Protein AF-A0A7V6MXG6-F1 (afdb_monomer)

Radius of gyration: 12.69 Å; Cα contacts (8 Å, |Δi|>4): 141; chains: 1; bounding box: 25×28×28 Å

Sequence (83 aa):
MHQSTHTLVIIGEHANSYHPDRDKIGERNWQWWEIVKSAEENKGFIAVKIKPDNAVPTPLYDKGAGWAYSFRVDSILKAIDNA

Foldseek 3Di:
DPPALEDEAEFDQCLQAADPCCVVVVHRDDSLSVLVVCVVVVHEYEYEYCAQPGDDHPSCPPRQFQYQRHPDPVSSVNRVVRD

Mean predicted aligned error: 3.71 Å

Secondary structure (DSSP, 8-state):
-TT-SEEEEEE-TTTTPPPTTHHHHTSSSHHHHHHHHHHHTT-EEEEEESSTTSPPPGGGTTS--EEESSS-HHHHHHHHHT-

Solvent-accessible surface area (backbone atoms only — not comparable to full-atom values): 4721 Å² total; per-residue (Å²): 136,92,81,68,64,56,47,81,44,75,29,39,82,62,50,56,42,77,40,95,59,19,83,81,70,74,33,56,26,71,68,50,45,52,50,52,53,38,51,75,69,68,35,40,28,29,39,36,22,59,44,73,83,41,49,70,48,72,85,58,60,96,55,72,49,10,67,11,62,40,81,41,72,71,40,44,51,54,9,55,77,63,72

Nearest PDB structures (foldseek):
  2ia5-assembly3_I  TM=5.033E-01  e=2.972E+00  Tequatrovirus T4
  2ia5-assembly3_K  TM=4.773E-01  e=8.125E+00  Tequatrovirus T4
  7eet-assembly1_A  TM=3.972E-01  e=9.936E+00  Klebsiella oxytoca

Structure (mmCIF, N/CA/C/O backbone):
data_AF-A0A7V6MXG6-F1
#
_entry.id   AF-A0A7V6MXG6-F1
#
loop_
_atom_site.group_PDB
_atom_site.id
_atom_site.type_symbol
_atom_site.label_atom_id
_atom_site.label_alt_id
_atom_site.label_comp_id
_atom_site.label_asym_id
_atom_site.label_entity_id
_atom_site.label_seq_id
_atom_site.pdbx_PDB_ins_code
_atom_site.Cartn_x
_atom_site.Cartn_y
_atom_site.Cartn_z
_atom_site.occupancy
_atom_site.B_iso_or_equiv
_atom_site.auth_seq_id
_atom_site.auth_comp_id
_atom_site.auth_asym_id
_atom_site.auth_atom_id
_atom_site.pdbx_PDB_model_num
ATOM 1 N N . MET A 1 1 ? -13.490 14.116 -2.656 1.00 48.22 1 MET A N 1
ATOM 2 C CA . MET A 1 1 ? -13.108 12.863 -1.963 1.00 48.22 1 MET A CA 1
ATOM 3 C C . MET A 1 1 ? -12.859 13.077 -0.452 1.00 48.22 1 MET A C 1
ATOM 5 O O . MET A 1 1 ? -12.022 12.401 0.124 1.00 48.22 1 MET A O 1
ATOM 9 N N . HIS A 1 2 ? -13.596 13.970 0.229 1.00 53.00 2 HIS A N 1
ATOM 10 C CA . HIS A 1 2 ? -13.286 14.403 1.612 1.00 53.00 2 HIS A CA 1
ATOM 11 C C . HIS A 1 2 ? 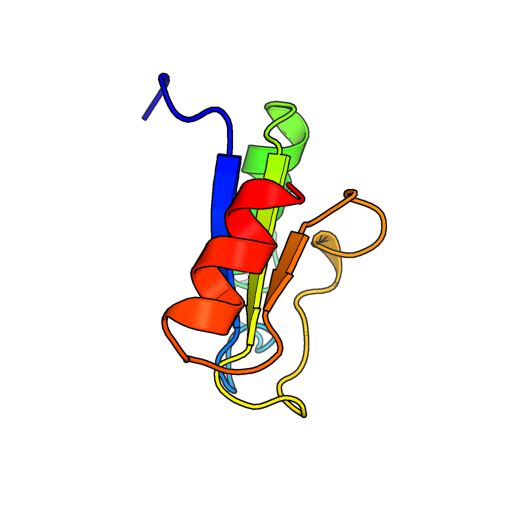-14.099 13.706 2.725 1.00 53.00 2 HIS A C 1
ATOM 13 O O . HIS A 1 2 ? -14.191 14.232 3.826 1.00 53.00 2 HIS A O 1
ATOM 19 N N . GLN A 1 3 ? -14.715 12.548 2.462 1.00 71.75 3 GLN A N 1
ATOM 20 C CA . GLN A 1 3 ? -15.537 11.845 3.467 1.00 71.75 3 GLN A CA 1
ATOM 21 C C . GLN A 1 3 ? -15.045 10.436 3.823 1.00 71.75 3 GLN A C 1
ATOM 23 O O . GLN A 1 3 ? -15.630 9.802 4.696 1.00 71.75 3 GLN A O 1
ATOM 28 N N . SER A 1 4 ? -13.994 9.919 3.177 1.00 80.62 4 SER A N 1
ATOM 29 C CA . SER A 1 4 ? -13.493 8.582 3.505 1.00 80.62 4 SER A CA 1
ATOM 30 C C . SER A 1 4 ? -12.596 8.627 4.742 1.00 80.62 4 SER A C 1
ATOM 32 O O . SER A 1 4 ? -11.643 9.400 4.797 1.00 80.62 4 SER A O 1
ATOM 34 N N . THR A 1 5 ? -12.886 7.771 5.719 1.00 91.19 5 THR A N 1
ATOM 35 C CA . THR A 1 5 ? -12.033 7.555 6.901 1.00 91.19 5 THR A CA 1
ATOM 36 C C . THR A 1 5 ? -10.884 6.590 6.611 1.00 91.19 5 THR A C 1
ATOM 38 O O . THR A 1 5 ? -9.856 6.639 7.280 1.00 91.19 5 THR A O 1
ATOM 41 N N . HIS A 1 6 ? -11.047 5.746 5.588 1.00 92.75 6 HIS A N 1
ATOM 42 C CA . HIS A 1 6 ? -10.097 4.707 5.208 1.00 92.75 6 HIS A CA 1
ATOM 43 C C . HIS A 1 6 ? -9.787 4.741 3.712 1.00 92.75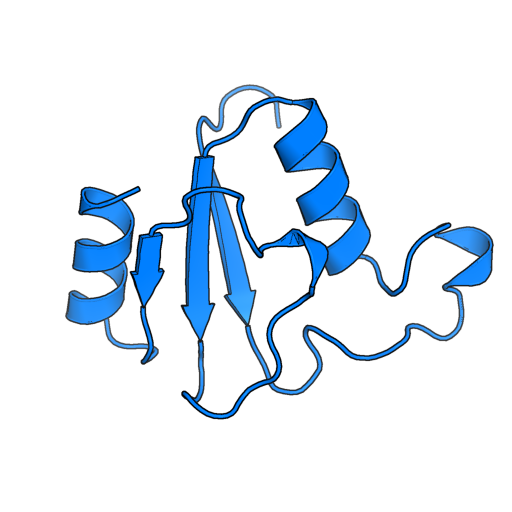 6 HIS A C 1
ATOM 45 O O . HIS A 1 6 ? -10.634 5.126 2.898 1.00 92.75 6 HIS A O 1
ATOM 51 N N . THR A 1 7 ? -8.592 4.274 3.358 1.00 94.94 7 THR A N 1
ATOM 52 C CA . THR A 1 7 ? -8.169 4.011 1.981 1.00 94.94 7 THR A CA 1
ATOM 53 C C . THR A 1 7 ? -8.007 2.504 1.776 1.00 94.94 7 THR A C 1
ATOM 55 O O . THR A 1 7 ? -7.223 1.845 2.462 1.00 94.94 7 THR A O 1
ATOM 58 N N . LEU A 1 8 ? -8.750 1.955 0.811 1.00 94.56 8 LEU A N 1
ATOM 59 C CA . LEU A 1 8 ? -8.630 0.564 0.373 1.00 94.56 8 LEU A CA 1
ATOM 60 C C . LEU A 1 8 ? -7.535 0.448 -0.694 1.00 94.56 8 LEU A C 1
ATOM 62 O O . LEU A 1 8 ? -7.647 1.026 -1.772 1.00 94.56 8 LEU A O 1
ATOM 66 N N . VAL A 1 9 ? -6.505 -0.346 -0.416 1.00 95.69 9 VAL A N 1
ATOM 67 C CA . VAL A 1 9 ? -5.364 -0.575 -1.303 1.00 95.69 9 VAL A CA 1
ATOM 68 C C . VAL A 1 9 ? -5.419 -1.998 -1.848 1.00 95.69 9 VAL A C 1
ATOM 70 O O . VAL A 1 9 ? -5.181 -2.967 -1.127 1.00 95.69 9 VAL A O 1
ATOM 73 N N . ILE A 1 10 ? -5.707 -2.129 -3.143 1.00 94.94 10 ILE A N 1
ATOM 74 C CA . ILE A 1 10 ? -5.687 -3.416 -3.849 1.00 94.94 10 ILE A CA 1
ATOM 75 C C . ILE A 1 10 ? -4.278 -3.655 -4.406 1.00 94.94 10 ILE A C 1
ATOM 77 O O . ILE A 1 10 ? -3.792 -2.908 -5.257 1.00 94.94 10 ILE A O 1
ATOM 81 N N . ILE A 1 11 ? -3.625 -4.711 -3.923 1.00 96.38 11 ILE A N 1
ATOM 82 C CA . ILE A 1 11 ? -2.225 -5.044 -4.198 1.00 96.38 11 ILE A CA 1
ATOM 83 C C . ILE A 1 11 ? -2.172 -6.171 -5.238 1.00 96.38 11 ILE A C 1
ATOM 85 O O . ILE A 1 11 ? -2.261 -7.368 -4.925 1.00 96.38 11 ILE A O 1
ATOM 89 N N . GLY A 1 12 ? -2.047 -5.759 -6.498 1.00 94.62 12 GLY A N 1
ATOM 90 C CA . GLY A 1 12 ? -1.739 -6.618 -7.642 1.00 94.62 12 GLY A CA 1
ATOM 91 C C . GLY A 1 12 ? -0.234 -6.767 -7.889 1.00 94.62 12 GLY A C 1
ATOM 92 O O . GLY A 1 12 ? 0.586 -6.178 -7.191 1.00 94.62 12 GLY A O 1
ATOM 93 N N . GLU A 1 13 ? 0.123 -7.523 -8.925 1.00 94.25 13 GLU A N 1
ATOM 94 C CA . GLU A 1 13 ? 1.515 -7.802 -9.314 1.00 94.25 13 GLU A CA 1
ATOM 95 C C . GLU A 1 13 ? 2.347 -6.525 -9.547 1.00 94.25 13 GLU A C 1
ATOM 97 O O . GLU A 1 13 ? 3.509 -6.452 -9.154 1.00 94.25 13 GLU A O 1
ATOM 102 N N . HIS A 1 14 ? 1.726 -5.479 -10.104 1.00 92.88 14 HIS A N 1
ATOM 103 C CA . HIS A 1 14 ? 2.384 -4.208 -10.429 1.00 92.88 14 HIS A CA 1
ATOM 104 C C . HIS A 1 14 ? 2.156 -3.085 -9.410 1.00 92.88 14 HIS A C 1
ATOM 106 O O . HIS A 1 14 ? 2.585 -1.955 -9.641 1.00 92.88 14 HIS A O 1
ATOM 112 N N . ALA A 1 15 ? 1.514 -3.373 -8.271 1.00 91.50 15 ALA A N 1
ATOM 113 C CA . ALA A 1 15 ? 1.217 -2.376 -7.234 1.00 91.50 15 ALA A CA 1
ATOM 114 C C . ALA A 1 15 ? 2.481 -1.645 -6.748 1.00 91.50 15 ALA A C 1
ATOM 116 O O . ALA A 1 15 ? 2.475 -0.4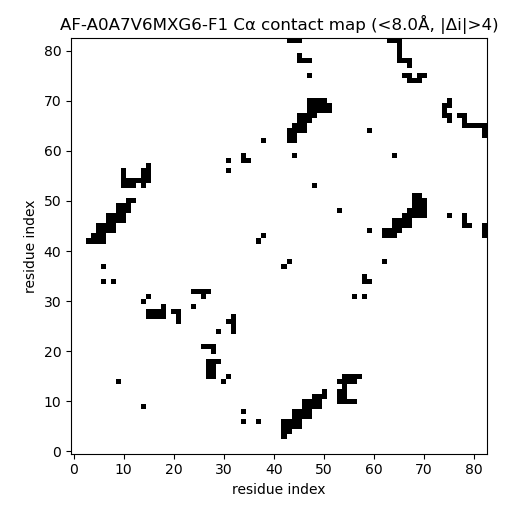47 -6.466 1.00 91.50 15 ALA A O 1
ATOM 117 N N . ASN A 1 16 ? 3.603 -2.365 -6.725 1.00 91.94 16 ASN A N 1
ATOM 118 C CA . ASN A 1 16 ? 4.900 -1.832 -6.353 1.00 91.94 16 ASN A CA 1
ATOM 119 C C . ASN A 1 16 ? 5.842 -1.647 -7.558 1.00 91.94 16 ASN A C 1
ATOM 121 O O . ASN A 1 16 ? 7.048 -1.618 -7.375 1.00 91.94 16 ASN A O 1
ATOM 125 N N . SER A 1 17 ? 5.370 -1.557 -8.801 1.00 93.38 17 SER A N 1
ATOM 126 C CA . SER A 1 17 ? 6.246 -1.307 -9.962 1.00 93.38 17 SER A CA 1
ATOM 127 C C . SER A 1 17 ? 6.513 0.189 -10.168 1.00 93.38 17 SER A C 1
ATOM 129 O O . SER A 1 17 ? 5.727 1.031 -9.740 1.00 93.38 17 SER A O 1
ATOM 131 N N . TYR A 1 18 ? 7.618 0.539 -10.833 1.00 93.62 18 TYR A N 1
ATOM 132 C CA . TYR A 1 18 ? 7.887 1.927 -11.226 1.00 93.62 18 TYR A CA 1
ATOM 133 C C . TYR A 1 18 ? 7.010 2.347 -12.407 1.00 93.62 18 TYR A C 1
ATOM 135 O O . TYR A 1 18 ? 6.893 1.608 -13.383 1.00 93.62 18 TYR A O 1
ATOM 143 N N . HIS A 1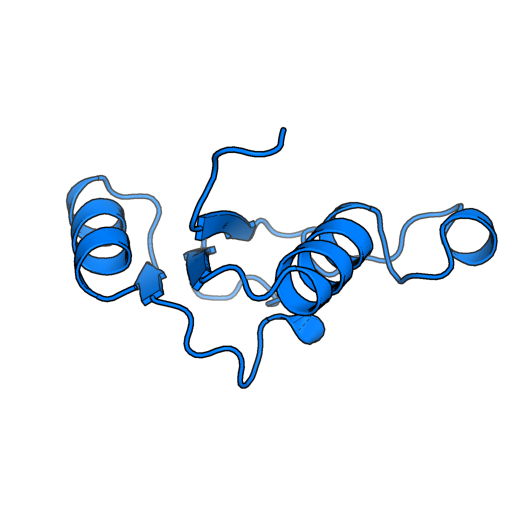 19 ? 6.450 3.554 -12.340 1.00 95.12 19 HIS A N 1
ATOM 144 C CA . HIS A 1 19 ? 5.783 4.185 -13.475 1.00 95.12 19 HIS A CA 1
ATOM 145 C C . HIS A 1 19 ? 6.807 4.924 -14.366 1.00 95.12 19 HIS A C 1
ATOM 147 O O . HIS A 1 19 ? 7.738 5.526 -13.823 1.00 95.12 19 HIS A O 1
ATOM 153 N N . PRO A 1 20 ? 6.656 4.939 -15.707 1.00 94.00 20 PRO A N 1
ATOM 154 C CA . PRO A 1 20 ? 7.568 5.662 -16.603 1.00 94.00 20 PRO A CA 1
ATOM 155 C C . PRO A 1 20 ? 7.700 7.154 -16.271 1.00 94.00 20 PRO A C 1
ATOM 157 O O . PRO A 1 20 ? 8.794 7.703 -16.291 1.00 94.00 20 PRO A O 1
ATOM 160 N N . ASP A 1 21 ? 6.593 7.793 -15.889 1.00 94.25 21 ASP A N 1
ATOM 161 C CA . ASP A 1 21 ? 6.553 9.206 -15.492 1.00 94.25 21 ASP A CA 1
ATOM 162 C C . ASP A 1 21 ? 6.807 9.451 -13.993 1.00 94.25 21 ASP A C 1
ATOM 164 O O . ASP A 1 21 ? 6.400 10.489 -13.473 1.00 94.25 21 ASP A O 1
ATOM 168 N N . ARG A 1 22 ? 7.444 8.523 -13.264 1.00 92.50 22 ARG A N 1
ATOM 169 C CA . ARG A 1 22 ? 7.682 8.666 -11.810 1.00 92.50 22 ARG A CA 1
ATOM 170 C C . ARG A 1 22 ? 8.298 10.015 -11.419 1.00 92.50 22 ARG A C 1
ATOM 172 O O . ARG A 1 22 ? 7.933 10.574 -10.393 1.00 92.50 22 ARG A O 1
ATOM 179 N N . ASP A 1 23 ? 9.160 10.571 -12.270 1.00 93.25 23 ASP A N 1
ATOM 180 C CA . ASP A 1 23 ? 9.837 11.842 -12.006 1.00 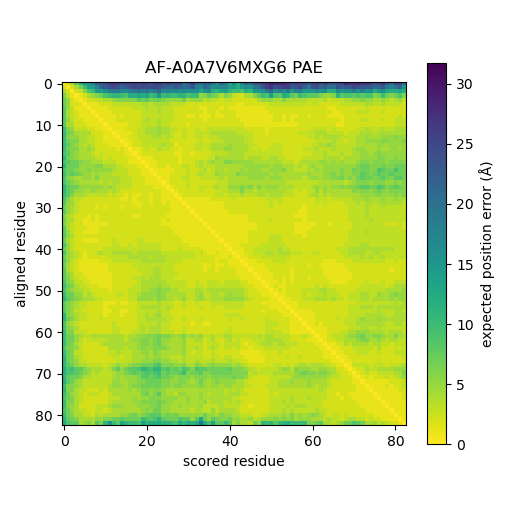93.25 23 ASP A CA 1
ATOM 181 C C . ASP A 1 23 ? 8.850 13.025 -12.026 1.00 93.25 23 ASP A C 1
ATOM 183 O O . ASP A 1 23 ? 9.036 13.997 -11.302 1.00 93.25 23 ASP A O 1
ATOM 187 N N . LYS A 1 24 ? 7.758 12.929 -12.802 1.00 93.12 24 LYS A N 1
ATOM 188 C CA . LYS A 1 24 ? 6.661 13.914 -12.798 1.00 93.12 24 LYS A CA 1
ATOM 189 C C . LYS A 1 24 ? 5.694 13.695 -11.637 1.00 93.12 24 LYS A C 1
ATOM 191 O O . LYS A 1 24 ? 5.125 14.654 -11.132 1.00 93.12 24 LYS A O 1
ATOM 196 N N . ILE A 1 25 ? 5.485 12.436 -11.247 1.00 90.62 25 ILE A N 1
ATOM 197 C CA . ILE A 1 25 ? 4.612 12.062 -10.124 1.00 90.62 25 ILE A CA 1
ATOM 198 C C . ILE A 1 25 ? 5.266 12.464 -8.789 1.00 90.62 25 ILE A C 1
ATOM 200 O O . ILE A 1 25 ? 4.569 12.788 -7.831 1.00 90.62 25 ILE A O 1
ATOM 204 N N . GLY A 1 26 ? 6.601 12.454 -8.728 1.00 92.62 26 GLY A N 1
ATOM 205 C CA . GLY A 1 26 ? 7.379 12.656 -7.503 1.00 92.62 26 GLY A CA 1
ATOM 206 C C . GLY A 1 26 ? 7.465 11.405 -6.621 1.00 92.62 26 GLY A C 1
ATOM 207 O O . GLY A 1 26 ? 8.101 11.440 -5.576 1.00 92.62 26 GLY A O 1
ATOM 208 N N . GLU A 1 27 ? 6.857 10.298 -7.052 1.00 94.25 27 GLU A N 1
ATOM 209 C CA . GLU A 1 27 ? 6.753 9.033 -6.320 1.00 94.25 27 GLU A CA 1
ATOM 210 C C . GLU A 1 27 ? 6.923 7.838 -7.269 1.00 94.25 27 GLU A C 1
ATOM 212 O O . GLU A 1 27 ? 6.885 7.985 -8.493 1.00 94.25 27 GLU A O 1
ATOM 217 N N . ARG A 1 28 ? 7.074 6.619 -6.722 1.00 94.31 28 ARG A N 1
ATOM 218 C CA . ARG A 1 28 ? 7.298 5.389 -7.514 1.00 94.31 28 ARG A CA 1
ATOM 219 C C . ARG A 1 28 ? 6.235 5.179 -8.604 1.00 94.31 28 ARG A C 1
ATOM 221 O O . ARG A 1 28 ? 6.584 4.801 -9.724 1.00 94.31 28 ARG A O 1
ATOM 228 N N . ASN A 1 29 ? 4.963 5.370 -8.263 1.00 94.75 29 ASN A N 1
ATOM 229 C CA . ASN A 1 29 ? 3.806 5.305 -9.157 1.00 94.75 29 ASN A CA 1
ATOM 230 C C . ASN A 1 29 ? 2.614 6.067 -8.533 1.00 94.75 29 ASN A C 1
ATOM 232 O O . ASN A 1 29 ? 2.718 6.580 -7.419 1.00 94.75 29 ASN A O 1
ATOM 236 N N . TRP A 1 30 ? 1.481 6.139 -9.236 1.00 94.88 30 TRP A N 1
ATOM 237 C CA . TRP A 1 30 ? 0.286 6.841 -8.744 1.00 94.88 30 TRP A CA 1
ATOM 238 C C . TRP A 1 30 ? -0.307 6.237 -7.468 1.00 94.88 30 TRP A C 1
ATOM 240 O O . TRP A 1 30 ? -0.627 6.979 -6.546 1.00 94.88 30 TRP A O 1
ATOM 250 N N . GLN A 1 31 ? -0.386 4.908 -7.370 1.00 94.94 31 GLN A N 1
ATOM 251 C CA . GLN A 1 31 ? -0.905 4.246 -6.169 1.00 94.94 31 GLN A CA 1
ATOM 252 C C . GLN A 1 31 ? -0.044 4.569 -4.937 1.00 94.94 31 GLN A C 1
ATOM 254 O O . GLN A 1 31 ? -0.563 4.796 -3.849 1.00 94.94 31 GLN A O 1
ATOM 259 N N . TRP A 1 32 ? 1.276 4.637 -5.108 1.00 95.31 32 TRP A N 1
ATOM 260 C CA . TRP A 1 32 ? 2.203 5.056 -4.063 1.00 95.31 32 TRP A CA 1
ATOM 261 C C . TRP A 1 32 ? 1.907 6.481 -3.592 1.00 95.31 32 TRP A C 1
ATOM 263 O O . TRP A 1 32 ? 1.798 6.715 -2.389 1.00 95.31 32 TRP A O 1
ATOM 273 N N . TRP A 1 33 ? 1.724 7.415 -4.528 1.00 95.50 33 TRP A N 1
ATOM 274 C CA . TRP A 1 33 ? 1.361 8.795 -4.212 1.00 95.50 33 TRP A CA 1
ATOM 275 C C . TRP A 1 33 ? 0.038 8.877 -3.436 1.00 95.50 33 TRP A C 1
ATOM 277 O O . TRP A 1 33 ? -0.041 9.585 -2.434 1.00 95.50 33 TRP A O 1
ATOM 287 N N . GLU A 1 34 ? -0.978 8.097 -3.819 1.00 94.38 34 GLU A N 1
ATOM 288 C CA . GLU A 1 34 ? -2.267 8.061 -3.114 1.00 94.38 34 GLU A CA 1
ATOM 289 C C . GLU A 1 34 ? -2.153 7.514 -1.684 1.00 94.38 34 GLU A C 1
ATOM 291 O O . GLU A 1 34 ? -2.836 8.007 -0.782 1.00 94.38 34 GLU A O 1
ATOM 296 N N . ILE A 1 35 ? -1.280 6.528 -1.450 1.00 95.56 35 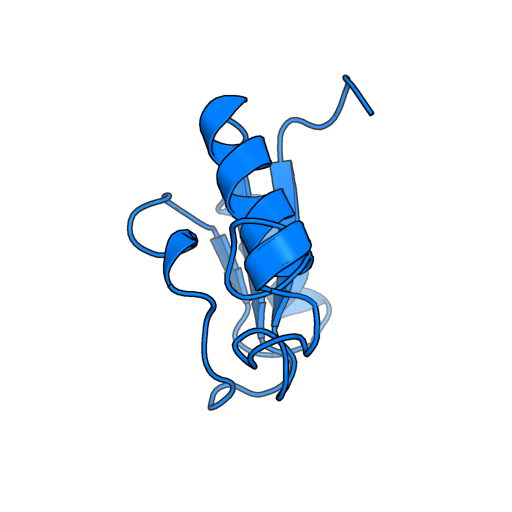ILE A N 1
ATOM 297 C CA . ILE A 1 35 ? -1.007 6.003 -0.102 1.00 95.56 35 ILE A CA 1
ATOM 298 C C . ILE A 1 35 ? -0.339 7.081 0.753 1.00 95.56 35 ILE A C 1
ATOM 300 O O . ILE A 1 35 ? -0.779 7.325 1.876 1.00 95.56 35 ILE A O 1
ATOM 304 N N . VAL A 1 36 ? 0.683 7.759 0.219 1.00 95.62 36 VAL A N 1
ATOM 305 C CA . VAL A 1 36 ? 1.377 8.848 0.924 1.00 95.62 36 VAL A CA 1
ATOM 306 C C . VAL A 1 36 ? 0.398 9.969 1.270 1.00 95.62 36 VAL A C 1
ATOM 308 O O . VAL A 1 36 ? 0.314 10.369 2.430 1.00 95.62 36 VAL A O 1
ATOM 311 N N . LYS A 1 37 ? -0.420 10.412 0.310 1.00 95.00 37 LYS A N 1
ATOM 312 C CA . LYS A 1 37 ? -1.416 11.466 0.543 1.00 95.00 37 LYS A CA 1
ATOM 313 C C . LYS A 1 37 ? -2.506 11.053 1.524 1.00 95.00 37 LYS A C 1
ATOM 315 O O . LYS A 1 37 ? -2.857 11.833 2.400 1.00 95.00 37 LYS A O 1
ATOM 320 N N . SER A 1 38 ? -2.987 9.814 1.454 1.00 94.62 38 SER A N 1
ATOM 321 C CA . SER A 1 38 ? -3.948 9.295 2.437 1.00 94.62 38 SER A CA 1
ATOM 322 C C . SER A 1 38 ? -3.364 9.271 3.854 1.00 94.62 38 SER A C 1
ATOM 324 O O . SER A 1 38 ? -4.076 9.557 4.815 1.00 94.62 38 SER A O 1
ATOM 326 N N . ALA A 1 39 ? -2.071 8.962 3.990 1.00 94.44 39 ALA A N 1
ATOM 327 C CA . ALA A 1 39 ? -1.386 8.968 5.277 1.00 94.44 39 ALA A CA 1
ATOM 328 C C . ALA A 1 39 ? -1.190 10.395 5.820 1.00 94.44 39 ALA A C 1
ATOM 330 O O . ALA A 1 39 ? -1.370 10.607 7.015 1.00 94.44 39 ALA A O 1
ATOM 331 N N . GLU A 1 40 ? -0.872 11.373 4.963 1.00 94.75 40 GLU A N 1
ATOM 332 C CA . GLU A 1 40 ? -0.838 12.801 5.336 1.00 94.75 40 GLU A CA 1
ATOM 333 C C . GLU A 1 40 ? -2.208 13.295 5.835 1.00 94.75 40 GLU A C 1
ATOM 335 O O . GLU A 1 40 ? -2.287 14.106 6.756 1.00 94.75 40 GLU A O 1
ATOM 340 N N . GLU A 1 41 ? -3.294 12.761 5.271 1.00 93.88 41 GLU A N 1
ATOM 341 C CA . GLU A 1 41 ? -4.672 13.028 5.695 1.00 93.88 41 GLU A CA 1
ATOM 342 C C . GLU A 1 41 ? -5.109 12.216 6.934 1.00 93.88 41 GLU A C 1
ATOM 344 O O . GLU A 1 41 ? -6.268 12.302 7.336 1.00 93.88 41 GLU A O 1
ATOM 349 N N . ASN A 1 42 ? -4.204 11.453 7.564 1.00 93.06 42 ASN A N 1
ATOM 350 C CA . ASN A 1 42 ? -4.467 10.580 8.720 1.00 93.06 42 ASN A CA 1
ATOM 351 C C . ASN A 1 42 ? -5.598 9.558 8.494 1.00 93.06 42 ASN A C 1
ATOM 353 O O . ASN A 1 42 ? -6.355 9.242 9.414 1.00 93.06 42 ASN A O 1
ATOM 357 N N . LYS A 1 43 ? -5.727 9.033 7.272 1.00 94.06 43 LYS A N 1
ATOM 358 C CA . LYS A 1 43 ? -6.686 7.962 6.971 1.00 94.06 43 LYS A CA 1
ATOM 359 C C . LYS A 1 43 ? -6.177 6.608 7.465 1.00 94.06 43 LYS A C 1
ATOM 361 O O . LYS A 1 43 ? -4.978 6.332 7.412 1.00 94.06 43 LYS A O 1
ATOM 366 N N . GLY A 1 44 ? -7.106 5.749 7.879 1.00 94.81 44 GLY A N 1
ATOM 367 C CA . GLY A 1 44 ? -6.834 4.330 8.100 1.00 94.81 44 GLY A CA 1
ATOM 368 C C . GLY A 1 44 ? -6.613 3.593 6.776 1.00 94.81 44 GLY A C 1
ATOM 369 O O . GLY A 1 44 ? -6.968 4.085 5.699 1.00 94.81 44 GLY A O 1
ATOM 370 N N . PHE A 1 45 ? -6.040 2.394 6.833 1.00 96.50 45 PHE A N 1
ATOM 371 C CA . PHE A 1 45 ? -5.712 1.623 5.634 1.00 96.50 45 PHE A CA 1
ATOM 372 C C . PHE A 1 45 ? -6.280 0.214 5.693 1.00 96.50 45 PHE A C 1
ATOM 374 O O . PHE A 1 45 ? -6.174 -0.480 6.698 1.00 96.50 45 PHE A O 1
ATOM 381 N N . ILE A 1 46 ? -6.817 -0.235 4.563 1.00 96.25 46 ILE A N 1
ATOM 382 C CA . ILE A 1 46 ? -7.209 -1.627 4.351 1.00 96.25 46 ILE A CA 1
ATOM 383 C C . ILE A 1 46 ? -6.402 -2.136 3.163 1.00 96.25 46 ILE A C 1
ATOM 385 O O . ILE A 1 46 ? -6.494 -1.590 2.066 1.00 96.25 46 ILE A O 1
ATOM 389 N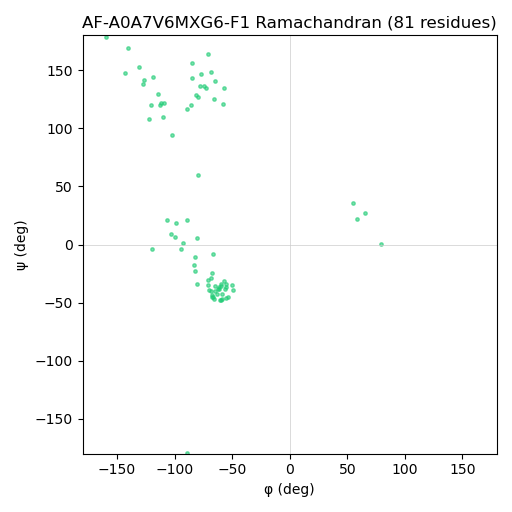 N . ALA A 1 47 ? -5.598 -3.171 3.365 1.00 96.19 47 ALA A N 1
ATOM 390 C CA . ALA A 1 47 ? -4.695 -3.724 2.369 1.00 96.19 47 ALA A CA 1
ATOM 391 C C . ALA A 1 47 ? -5.191 -5.093 1.894 1.00 96.19 47 ALA A C 1
ATOM 393 O O . ALA A 1 47 ? -5.322 -6.027 2.684 1.00 96.19 47 ALA A O 1
ATOM 394 N N . VAL A 1 48 ? -5.432 -5.240 0.590 1.00 96.06 48 VAL A N 1
ATOM 395 C CA . VAL A 1 48 ? -5.948 -6.481 -0.002 1.00 96.06 48 VAL A CA 1
ATOM 396 C C . VAL A 1 48 ? -4.984 -6.993 -1.059 1.00 96.06 48 VAL A C 1
ATOM 398 O O . VAL A 1 48 ? -4.893 -6.442 -2.154 1.00 96.06 48 VAL A O 1
ATOM 401 N N . LYS A 1 49 ? -4.281 -8.085 -0.762 1.00 95.38 49 LYS A N 1
ATOM 402 C CA . LYS A 1 49 ? -3.458 -8.790 -1.745 1.00 95.38 49 LYS A CA 1
ATOM 403 C C . LYS A 1 49 ? -4.314 -9.687 -2.631 1.00 95.38 49 LYS A C 1
ATOM 405 O O . LYS A 1 49 ? -5.031 -10.556 -2.138 1.00 95.38 49 LYS A O 1
ATOM 410 N N . ILE A 1 50 ? -4.177 -9.525 -3.951 1.00 94.12 50 ILE A N 1
ATOM 411 C CA . ILE A 1 50 ? -4.801 -10.444 -4.918 1.00 94.12 50 ILE A CA 1
ATOM 412 C C . ILE A 1 50 ? -4.141 -11.826 -4.834 1.00 94.12 50 ILE A C 1
ATOM 414 O O . ILE A 1 50 ? -4.836 -12.841 -4.805 1.00 94.12 50 ILE A O 1
ATOM 418 N N . LYS A 1 51 ? -2.806 -11.856 -4.742 1.00 92.50 51 LYS A N 1
ATOM 419 C CA . LYS A 1 51 ? -2.016 -13.049 -4.429 1.00 92.50 51 LYS A CA 1
ATOM 420 C C . LYS A 1 51 ? -1.083 -12.761 -3.242 1.00 92.50 51 LYS A C 1
ATOM 422 O O . LYS A 1 51 ? -0.543 -11.654 -3.180 1.00 92.50 51 LYS A O 1
ATOM 427 N N . PRO A 1 52 ? -0.875 -13.709 -2.308 1.00 89.81 52 PRO A N 1
ATOM 428 C CA . PRO A 1 52 ? -0.079 -13.480 -1.094 1.00 89.81 52 PRO A CA 1
ATOM 429 C C . PRO A 1 52 ? 1.363 -13.006 -1.339 1.00 89.81 52 PRO A C 1
ATOM 431 O O . PRO A 1 52 ? 1.914 -12.256 -0.529 1.00 89.81 52 PRO A O 1
ATOM 434 N N . ASP A 1 53 ? 1.958 -13.427 -2.452 1.00 92.81 53 ASP A N 1
ATOM 435 C CA . ASP A 1 53 ? 3.328 -13.147 -2.888 1.00 92.81 53 ASP A CA 1
ATOM 436 C C . ASP A 1 53 ? 3.494 -11.786 -3.582 1.00 92.81 53 ASP A C 1
ATOM 438 O O . ASP A 1 53 ? 4.623 -11.324 -3.741 1.00 92.81 53 ASP A O 1
ATOM 442 N N . ASN A 1 54 ? 2.398 -11.097 -3.927 1.00 94.81 54 ASN A N 1
ATOM 443 C CA . ASN A 1 54 ? 2.476 -9.769 -4.529 1.00 94.81 54 ASN A CA 1
ATOM 444 C C . ASN A 1 54 ? 3.254 -8.802 -3.627 1.00 94.81 54 ASN A C 1
ATOM 446 O O . ASN A 1 54 ? 3.028 -8.716 -2.408 1.00 94.81 54 ASN A O 1
ATOM 450 N N . ALA A 1 55 ? 4.150 -8.042 -4.256 1.00 94.56 55 ALA A N 1
ATOM 451 C CA . ALA A 1 55 ? 4.962 -7.044 -3.586 1.00 94.56 55 ALA A CA 1
ATOM 452 C C . ALA A 1 55 ? 4.083 -5.905 -3.055 1.00 94.56 55 ALA A C 1
ATOM 454 O O . ALA A 1 55 ? 3.330 -5.271 -3.794 1.00 94.56 55 ALA A O 1
ATOM 455 N N . VAL A 1 56 ? 4.207 -5.633 -1.760 1.00 94.38 56 VAL A N 1
ATOM 456 C CA . VAL A 1 56 ? 3.481 -4.555 -1.083 1.00 94.38 56 VAL A CA 1
ATOM 457 C C . VAL A 1 56 ? 4.156 -3.215 -1.391 1.00 94.38 56 VAL A C 1
ATOM 459 O O . VAL A 1 56 ? 5.388 -3.143 -1.318 1.00 94.38 56 VAL A O 1
ATOM 462 N N . PRO A 1 57 ? 3.393 -2.148 -1.689 1.00 94.50 57 PRO A N 1
ATOM 463 C CA . PRO A 1 57 ? 3.929 -0.793 -1.711 1.00 94.50 57 PRO A CA 1
ATOM 464 C C . PRO A 1 57 ? 4.531 -0.433 -0.348 1.00 94.50 57 PRO A C 1
ATOM 466 O O . PRO A 1 57 ? 3.830 -0.413 0.662 1.00 94.50 57 PRO A O 1
ATOM 469 N N . THR A 1 58 ? 5.822 -0.102 -0.319 1.00 94.25 58 THR A N 1
ATOM 470 C CA . THR A 1 58 ? 6.542 0.252 0.914 1.00 94.25 58 THR A CA 1
ATOM 471 C C . THR A 1 58 ? 5.850 1.291 1.812 1.00 94.25 58 THR A C 1
ATOM 473 O O . THR A 1 58 ? 5.885 1.085 3.023 1.00 94.25 58 THR A O 1
ATOM 476 N N . PRO A 1 59 ? 5.196 2.364 1.311 1.00 94.31 59 PRO A N 1
ATOM 477 C CA . PRO A 1 59 ? 4.582 3.373 2.183 1.00 94.31 59 PRO A CA 1
ATOM 478 C C . PRO A 1 59 ? 3.388 2.855 2.998 1.00 94.31 59 PRO A C 1
ATOM 480 O O . PRO A 1 59 ? 2.898 3.571 3.868 1.00 94.31 59 PRO A O 1
ATOM 483 N N . LEU A 1 60 ? 2.919 1.633 2.726 1.00 93.31 60 LEU A N 1
ATOM 484 C CA . LEU A 1 60 ? 1.846 0.981 3.472 1.00 93.31 60 LEU A CA 1
ATOM 485 C C . LEU A 1 60 ? 2.342 0.289 4.755 1.00 93.31 60 LEU A C 1
ATOM 487 O O . LEU A 1 60 ? 1.533 -0.036 5.625 1.00 93.31 60 LEU A O 1
ATOM 491 N N . TYR A 1 61 ? 3.652 0.040 4.880 1.00 92.19 61 TYR A N 1
ATOM 492 C CA . TYR A 1 61 ? 4.230 -0.519 6.104 1.00 92.19 61 TYR A CA 1
ATOM 493 C C . TYR A 1 61 ? 4.162 0.491 7.256 1.00 92.19 61 TYR A C 1
ATOM 495 O O . TYR A 1 61 ? 4.213 1.701 7.043 1.00 92.19 61 TYR A O 1
ATOM 503 N N . ASP A 1 62 ? 4.015 -0.022 8.480 1.00 90.56 62 ASP A N 1
ATOM 504 C CA . ASP A 1 62 ? 3.925 0.762 9.721 1.00 90.56 62 ASP A CA 1
ATOM 505 C C . ASP A 1 62 ? 2.764 1.778 9.768 1.00 90.56 62 ASP A C 1
ATOM 507 O O . ASP A 1 62 ? 2.787 2.735 10.541 1.00 90.56 62 ASP A O 1
ATOM 511 N N . LYS A 1 63 ? 1.713 1.565 8.959 1.00 91.56 63 LYS A N 1
ATOM 512 C CA . LYS A 1 63 ? 0.489 2.393 8.926 1.00 91.56 63 LYS A CA 1
ATOM 513 C C . LYS A 1 63 ? -0.725 1.774 9.624 1.00 91.56 63 LYS A C 1
ATOM 515 O O . LYS A 1 63 ? -1.825 2.292 9.485 1.00 91.56 63 LYS A O 1
ATOM 520 N N . GLY A 1 64 ? -0.544 0.662 10.341 1.00 91.44 64 GLY A N 1
ATOM 521 C CA . GLY A 1 64 ? -1.636 -0.007 11.063 1.00 91.44 64 GLY A CA 1
ATOM 522 C C . GLY A 1 64 ? -2.728 -0.585 10.157 1.00 91.44 64 GLY A C 1
ATOM 523 O O . GLY A 1 64 ? -3.870 -0.677 10.578 1.00 91.44 64 GLY A O 1
ATOM 524 N N . ALA A 1 65 ? -2.398 -0.945 8.912 1.00 93.50 65 ALA A N 1
ATOM 525 C CA . ALA A 1 65 ? -3.397 -1.417 7.959 1.00 93.50 65 ALA A CA 1
ATOM 526 C C . ALA A 1 65 ? -4.042 -2.750 8.386 1.00 93.50 65 ALA A C 1
ATOM 528 O O . ALA A 1 65 ? -3.338 -3.670 8.812 1.00 93.50 65 ALA A O 1
ATOM 529 N N . GLY A 1 66 ? -5.352 -2.894 8.175 1.00 95.12 66 GLY A N 1
ATOM 530 C CA . GLY A 1 66 ? -6.032 -4.191 8.193 1.00 95.12 66 GLY A CA 1
ATOM 531 C C . GLY A 1 66 ? -5.683 -5.001 6.938 1.00 95.12 66 GLY A C 1
ATOM 532 O O . GLY A 1 66 ? -5.692 -4.459 5.833 1.00 95.12 66 GLY A O 1
ATOM 533 N N . TRP A 1 67 ? -5.363 -6.294 7.072 1.00 95.25 67 TRP A N 1
ATOM 534 C CA . TRP A 1 67 ? -4.829 -7.106 5.964 1.00 95.25 67 TRP A CA 1
ATOM 535 C C . TRP A 1 67 ? -5.757 -8.234 5.516 1.00 95.25 67 TRP A C 1
ATOM 537 O O . TRP A 1 67 ? -6.142 -9.095 6.305 1.00 95.25 67 TRP A O 1
ATOM 547 N N . ALA A 1 68 ? -5.998 -8.302 4.207 1.00 94.50 68 ALA A N 1
ATOM 548 C CA . ALA A 1 68 ? -6.526 -9.470 3.517 1.00 94.50 68 ALA A CA 1
ATOM 549 C C . ALA A 1 68 ? -5.452 -10.049 2.584 1.00 94.50 68 ALA A C 1
ATOM 551 O O . ALA A 1 68 ? -4.991 -9.391 1.651 1.00 94.50 68 ALA A O 1
ATOM 552 N N . TYR A 1 69 ? -5.074 -11.309 2.801 1.00 90.69 69 TYR A N 1
ATOM 553 C CA . TYR A 1 69 ? -4.053 -12.002 1.998 1.00 90.69 69 TYR A CA 1
ATOM 554 C C . TYR A 1 69 ? -4.627 -12.791 0.812 1.00 90.69 69 TYR 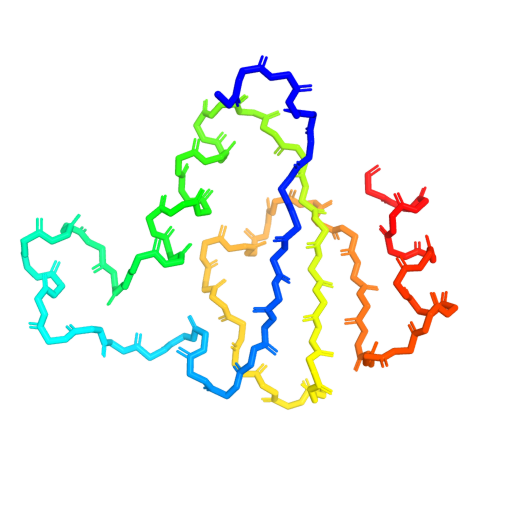A C 1
ATOM 556 O O . TYR A 1 69 ? -3.884 -13.455 0.093 1.00 90.69 69 TYR A O 1
ATOM 564 N N . SER A 1 70 ? -5.945 -12.744 0.611 1.00 86.81 70 SER A N 1
ATOM 565 C CA . SER A 1 70 ? -6.614 -13.346 -0.538 1.00 86.81 70 SER A CA 1
ATOM 566 C C . SER A 1 70 ? -7.776 -12.471 -0.998 1.00 86.81 70 SER A C 1
ATOM 568 O O . SER A 1 70 ? -8.441 -11.839 -0.174 1.00 86.81 70 SER A O 1
ATOM 570 N N . PHE A 1 71 ? -8.055 -12.464 -2.303 1.00 87.62 71 PHE A N 1
ATOM 571 C CA . PHE A 1 71 ? -9.193 -11.744 -2.881 1.00 87.62 71 PHE A CA 1
ATOM 572 C C . PHE A 1 71 ? -10.504 -12.530 -2.703 1.00 87.62 71 PHE A C 1
ATOM 574 O O . PHE A 1 71 ? -11.151 -12.942 -3.665 1.00 87.62 71 PHE A O 1
ATOM 581 N N . ARG A 1 72 ? -10.862 -12.800 -1.445 1.00 90.88 72 ARG A N 1
ATOM 582 C CA . ARG A 1 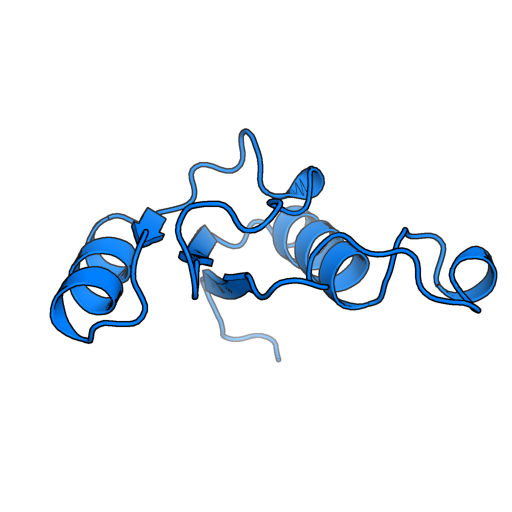72 ? -12.112 -13.451 -1.038 1.00 90.88 72 ARG A CA 1
ATOM 583 C C . ARG A 1 72 ? -12.918 -12.516 -0.148 1.00 90.88 72 ARG A C 1
ATOM 585 O O . ARG A 1 72 ? -12.350 -11.794 0.668 1.00 90.88 72 ARG A O 1
ATOM 592 N N . VAL A 1 73 ? -14.242 -12.559 -0.292 1.00 90.75 73 VAL A N 1
ATOM 593 C CA . VAL A 1 73 ? -15.172 -11.659 0.412 1.00 90.75 73 VAL A CA 1
ATOM 594 C C . VAL A 1 73 ? -14.980 -11.723 1.928 1.00 90.75 73 VAL A C 1
ATOM 596 O O . VAL A 1 73 ? -14.854 -10.688 2.570 1.00 90.75 73 VAL A O 1
ATOM 599 N N . ASP A 1 74 ? -14.882 -12.922 2.499 1.00 92.44 74 ASP A N 1
ATOM 600 C CA . ASP A 1 74 ? -14.691 -13.130 3.938 1.00 92.44 74 ASP A CA 1
ATOM 601 C C . ASP A 1 74 ? -13.366 -12.548 4.456 1.00 92.44 74 ASP A C 1
ATOM 603 O O . ASP A 1 74 ? -13.315 -11.977 5.544 1.00 92.44 74 ASP A O 1
ATOM 607 N N . SER A 1 75 ? -12.296 -12.664 3.668 1.00 90.00 75 SER A N 1
ATOM 608 C CA . SER A 1 75 ? -10.983 -12.103 3.997 1.00 90.00 75 SER A CA 1
ATOM 609 C C . SER A 1 75 ? -11.004 -10.576 3.962 1.00 90.00 75 SER A C 1
ATOM 611 O O . SER A 1 75 ? -10.415 -9.938 4.829 1.00 90.00 75 SER A O 1
ATOM 613 N N . ILE A 1 76 ? -11.702 -9.996 2.983 1.00 90.12 76 ILE A N 1
ATOM 614 C CA . ILE A 1 76 ? -11.846 -8.544 2.839 1.00 90.12 76 ILE A CA 1
ATOM 615 C C . ILE A 1 76 ? -12.683 -7.970 3.983 1.00 90.12 76 ILE A C 1
ATOM 617 O O . ILE A 1 76 ? -12.269 -6.986 4.584 1.00 90.12 76 ILE A O 1
ATOM 621 N N . LEU A 1 77 ? -13.812 -8.599 4.329 1.00 91.69 77 LEU A N 1
ATOM 622 C CA . LEU A 1 77 ? -14.656 -8.152 5.444 1.00 91.69 77 LEU A CA 1
ATOM 623 C C . LEU A 1 77 ? -13.879 -8.142 6.766 1.00 91.69 77 LEU A C 1
ATOM 625 O O . LEU A 1 77 ? -13.852 -7.126 7.446 1.00 91.69 77 LEU A O 1
ATOM 629 N N . LYS A 1 78 ? -13.132 -9.213 7.065 1.00 92.12 78 LYS A N 1
ATOM 630 C CA . LYS A 1 78 ? -12.260 -9.259 8.251 1.00 92.12 78 LYS A CA 1
ATOM 631 C C . LYS A 1 78 ? -11.191 -8.166 8.254 1.00 92.12 78 LYS A C 1
ATOM 633 O O . LYS A 1 78 ? -10.824 -7.680 9.315 1.00 92.12 78 LYS A O 1
ATOM 638 N N . ALA A 1 79 ? -10.645 -7.812 7.092 1.00 90.44 79 ALA A N 1
ATOM 639 C CA . ALA A 1 79 ? -9.658 -6.741 6.997 1.00 90.44 79 ALA A CA 1
ATOM 640 C C . ALA A 1 79 ? -10.281 -5.360 7.234 1.00 90.44 79 ALA A C 1
ATOM 642 O O . ALA A 1 79 ? -9.619 -4.516 7.821 1.00 90.44 79 ALA A O 1
ATOM 643 N N . ILE A 1 80 ? -11.531 -5.153 6.808 1.00 90.25 80 ILE A N 1
ATOM 644 C CA . ILE A 1 80 ? -12.298 -3.932 7.083 1.00 90.25 80 ILE A CA 1
ATOM 645 C C . ILE A 1 80 ? -12.611 -3.820 8.579 1.00 90.25 80 ILE A C 1
ATOM 647 O O . ILE A 1 80 ? -12.412 -2.757 9.148 1.00 90.25 80 ILE A O 1
ATOM 651 N N . ASP A 1 81 ? -13.045 -4.907 9.222 1.00 90.38 81 ASP A N 1
ATOM 652 C CA . ASP A 1 81 ? -13.406 -4.903 10.649 1.00 90.38 81 ASP A CA 1
ATOM 653 C C . ASP A 1 81 ? -12.201 -4.675 11.583 1.00 90.38 81 ASP A C 1
ATOM 655 O O . ASP A 1 81 ? -12.366 -4.232 12.717 1.00 90.38 81 ASP A O 1
ATOM 659 N N . ASN A 1 82 ? -10.992 -5.001 11.115 1.00 86.88 82 ASN A N 1
ATOM 660 C CA . ASN A 1 82 ? -9.741 -4.853 11.865 1.00 86.88 82 ASN A CA 1
ATOM 661 C C . ASN A 1 82 ? -8.997 -3.535 11.587 1.00 86.88 82 ASN A C 1
ATOM 663 O O . ASN A 1 82 ? -7.918 -3.346 12.152 1.00 86.88 82 ASN A O 1
ATOM 667 N N . ALA A 1 83 ? -9.497 -2.706 10.667 1.00 81.38 83 ALA A N 1
ATOM 668 C CA . ALA A 1 83 ? -8.843 -1.473 10.231 1.00 81.38 83 ALA A CA 1
ATOM 669 C C . ALA A 1 83 ? -9.266 -0.250 11.055 1.00 81.38 83 ALA A C 1
ATOM 671 O O . ALA A 1 83 ? -10.418 -0.220 11.545 1.00 81.38 83 ALA A O 1
#

pLDDT: mean 91.71, std 7.42, range [48.22, 96.5]